Protein AF-A0A849DTX2-F1 (afdb_monomer)

Radius of gyration: 15.39 Å; Cα contacts (8 Å, |Δi|>4): 187; chains: 1; bounding box: 30×31×42 Å

Secondary structure (DSSP, 8-state):
----S-SSPP-SGGG--TT--HHHHHHHHHHHHHTT-HHHHHHHHHHHHHHHHHHHHHBS-TTTTHHHHHHHHHHHTT--HHHHHHHHHHHHHHTT-THHHHHHHHHH-S--S--HHHHTTSTHHHHS---SSSB-TT--HHHHHHHHHHTT-

Nearest PDB structures (foldseek):
  8dgc-assembly1_D  TM=2.885E-01  e=6.194E+00  Salmonella enterica
  4mt4-assembly1_C  TM=2.116E-01  e=4.539E+00  Campylobacter jejuni

Foldseek 3Di:
DFDWPDPDADAFLVPDALAGALLSLLVNLLNCLVVVVLLRNLLSLLVSLLQLQLLCQWFQQVQLSCLSVVSVVVSCPPDDPVSVVSNVVSNVVCLVPVPSNLVSCVVRDHHPYQVCSSNVSGCCVVVVPDDPRSTDPPDDRVVSSVVSSVVSD

Mean predicted aligned error: 4.82 Å

Structure (mmCIF, N/CA/C/O backbone):
data_AF-A0A849DTX2-F1
#
_entry.id   AF-A0A849DTX2-F1
#
loop_
_atom_site.group_PDB
_atom_site.id
_atom_site.type_symbol
_atom_site.label_atom_id
_atom_site.label_alt_id
_atom_site.label_comp_id
_atom_site.label_asym_id
_atom_site.label_entity_id
_atom_site.label_seq_id
_atom_site.pdbx_PDB_ins_code
_atom_site.Cartn_x
_atom_site.Cartn_y
_atom_site.Cartn_z
_atom_site.occupancy
_atom_site.B_iso_or_equiv
_atom_site.auth_seq_id
_atom_site.auth_comp_id
_atom_site.auth_asym_id
_atom_site.auth_atom_id
_atom_site.pdbx_PDB_model_num
ATOM 1 N N . ASN A 1 1 ? 0.476 14.968 -9.469 1.00 56.25 1 ASN A N 1
ATOM 2 C CA . ASN A 1 1 ? -0.686 14.315 -10.110 1.00 56.25 1 ASN A CA 1
ATOM 3 C C . ASN A 1 1 ? -0.497 12.806 -10.104 1.00 56.25 1 ASN A C 1
ATOM 5 O O . ASN A 1 1 ? 0.032 12.271 -11.063 1.00 56.25 1 ASN A O 1
ATOM 9 N N . LEU A 1 2 ? -0.860 12.140 -9.005 1.00 72.31 2 LEU A N 1
ATOM 10 C CA . LEU A 1 2 ? -0.871 10.674 -8.917 1.00 72.31 2 LEU A CA 1
ATOM 11 C C . LEU A 1 2 ? -2.244 10.182 -9.394 1.00 72.31 2 LEU A C 1
ATOM 13 O O . LEU A 1 2 ? -3.249 10.789 -9.023 1.00 72.31 2 LEU A O 1
ATOM 17 N N . LYS A 1 3 ? -2.294 9.146 -10.236 1.00 71.44 3 LYS A N 1
ATOM 18 C CA . LYS A 1 3 ? -3.536 8.676 -10.870 1.00 71.44 3 LYS A CA 1
ATOM 19 C C . LYS A 1 3 ? -3.860 7.232 -10.4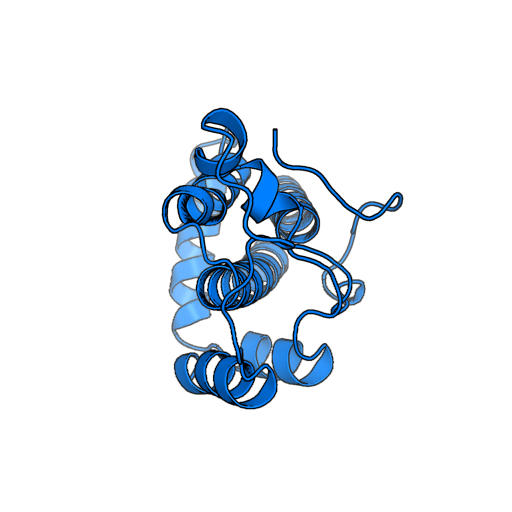89 1.00 71.44 3 LYS A C 1
ATOM 21 O O . LYS A 1 3 ? -2.965 6.400 -10.377 1.00 71.44 3 LYS A O 1
ATOM 26 N N . THR A 1 4 ? -5.152 6.972 -10.323 1.00 70.94 4 THR A N 1
ATOM 27 C CA . THR A 1 4 ? -5.729 5.623 -10.267 1.00 70.94 4 THR A CA 1
ATOM 28 C C . THR A 1 4 ? -5.805 5.029 -11.677 1.00 70.94 4 THR A C 1
ATOM 30 O O . THR A 1 4 ? -5.961 5.780 -12.643 1.00 70.94 4 THR A O 1
ATOM 33 N N . GLU A 1 5 ? -5.685 3.706 -11.793 1.00 67.06 5 GLU A N 1
ATOM 34 C CA . GLU A 1 5 ? -5.965 2.966 -13.037 1.00 67.06 5 GLU A CA 1
ATOM 35 C C . GLU A 1 5 ? -7.334 2.261 -13.003 1.00 67.06 5 GLU A C 1
ATOM 37 O O . GLU A 1 5 ? -7.747 1.667 -13.997 1.00 67.06 5 GLU A O 1
ATOM 42 N N . THR A 1 6 ? -8.060 2.342 -11.883 1.00 65.06 6 THR A N 1
ATOM 43 C CA . THR A 1 6 ? -9.348 1.669 -11.677 1.00 65.06 6 THR A CA 1
ATOM 44 C C . THR A 1 6 ? -10.489 2.674 -11.535 1.00 65.06 6 THR A C 1
ATOM 46 O O . THR A 1 6 ? -10.400 3.614 -10.751 1.00 65.06 6 THR A O 1
ATOM 49 N N . GLU A 1 7 ? -11.601 2.450 -12.240 1.00 64.88 7 GLU A N 1
ATOM 50 C CA . GLU A 1 7 ? -12.807 3.290 -12.113 1.00 64.88 7 GLU A CA 1
ATOM 51 C C . GLU A 1 7 ? -13.552 3.074 -10.785 1.00 64.88 7 GLU A C 1
ATOM 53 O O . GLU A 1 7 ? -14.246 3.971 -10.308 1.00 64.88 7 GLU A O 1
ATOM 58 N N . VAL A 1 8 ? -13.401 1.894 -10.172 1.00 70.38 8 VAL A N 1
ATOM 59 C CA . VAL A 1 8 ? -14.078 1.522 -8.923 1.00 70.38 8 VAL A CA 1
ATOM 60 C C . VAL A 1 8 ? -13.158 1.763 -7.731 1.00 70.38 8 VAL A C 1
ATOM 62 O O . VAL A 1 8 ? -12.050 1.233 -7.673 1.00 70.38 8 VAL A O 1
ATOM 65 N N . GLU A 1 9 ? -13.635 2.537 -6.757 1.00 85.50 9 GLU A N 1
ATOM 66 C CA . GLU A 1 9 ? -12.904 2.783 -5.514 1.00 85.50 9 GLU A CA 1
ATOM 67 C C . GLU A 1 9 ? -13.013 1.597 -4.548 1.00 85.50 9 GLU A C 1
ATOM 69 O O . GLU A 1 9 ? -14.110 1.110 -4.266 1.00 85.50 9 GLU A O 1
ATOM 74 N N . LEU A 1 10 ? -11.863 1.171 -4.015 1.00 94.12 10 LEU A N 1
ATOM 75 C CA . LEU A 1 10 ? -11.770 0.154 -2.970 1.00 94.12 10 LEU A CA 1
ATOM 76 C C . LEU A 1 10 ? -12.476 0.621 -1.694 1.00 94.12 10 LEU A C 1
ATOM 78 O O . LEU A 1 10 ? -12.213 1.716 -1.188 1.00 94.12 10 LEU A O 1
ATOM 82 N N . LYS A 1 11 ? -13.318 -0.247 -1.136 1.00 96.19 11 LYS A N 1
ATOM 83 C CA . LYS A 1 11 ? -14.040 -0.011 0.117 1.00 96.19 11 LYS A CA 1
ATOM 84 C C . LYS A 1 11 ? -13.568 -0.911 1.237 1.00 96.19 11 LYS A C 1
ATOM 86 O O . LYS A 1 11 ? -13.630 -0.483 2.384 1.00 96.19 11 LYS A O 1
ATOM 91 N N . GLU A 1 12 ? -13.097 -2.120 0.946 1.00 96.94 12 GLU A N 1
ATOM 92 C CA . GLU A 1 12 ? -12.661 -3.101 1.948 1.00 96.94 12 GLU A CA 1
ATOM 93 C C . GLU A 1 12 ? -11.309 -3.733 1.582 1.00 96.94 12 GLU A C 1
ATOM 95 O O . GLU A 1 12 ? -10.956 -3.858 0.412 1.00 96.94 12 GLU A O 1
ATOM 100 N N . VAL A 1 13 ? -10.538 -4.179 2.583 1.00 96.56 13 VAL A N 1
ATOM 101 C CA . VAL A 1 13 ? -9.213 -4.804 2.360 1.00 96.56 13 VAL A CA 1
ATOM 102 C C . VAL A 1 13 ? -9.323 -6.102 1.554 1.00 96.56 13 VAL A C 1
ATOM 104 O O . VAL A 1 13 ? -8.434 -6.431 0.774 1.00 96.56 13 VAL A O 1
ATOM 107 N N . SER A 1 14 ? -10.431 -6.832 1.697 1.00 96.06 14 SER A N 1
ATOM 108 C CA . SER A 1 14 ? -10.693 -8.061 0.942 1.00 96.06 14 SER A CA 1
ATOM 109 C C . SER A 1 14 ? -10.887 -7.840 -0.560 1.00 96.06 14 SER A C 1
ATOM 111 O O . SER A 1 14 ? -10.828 -8.810 -1.311 1.00 96.06 14 SER A O 1
ATOM 113 N N . GLU A 1 15 ? -11.128 -6.600 -0.992 1.00 96.12 15 GLU A N 1
ATOM 114 C CA . GLU A 1 15 ? -11.268 -6.229 -2.405 1.00 96.12 15 GLU A CA 1
ATOM 115 C C . GLU A 1 15 ? -9.915 -5.952 -3.072 1.00 96.12 15 GLU A C 1
ATOM 117 O O . GLU A 1 15 ? -9.857 -5.827 -4.294 1.00 96.12 15 GLU A O 1
ATOM 122 N N . ILE A 1 16 ? -8.824 -5.862 -2.299 1.00 96.81 16 ILE A N 1
ATOM 123 C CA . ILE A 1 16 ? -7.493 -5.623 -2.854 1.00 96.81 16 ILE A CA 1
ATOM 124 C C . ILE A 1 16 ? -7.082 -6.806 -3.732 1.00 96.81 16 ILE A C 1
ATOM 126 O O . ILE A 1 16 ? -7.060 -7.964 -3.309 1.00 96.81 16 ILE A O 1
ATOM 130 N N . THR A 1 17 ? -6.681 -6.483 -4.954 1.00 96.56 17 THR A N 1
ATOM 131 C CA . THR A 1 17 ? -6.098 -7.403 -5.926 1.00 96.56 17 THR A CA 1
ATOM 132 C C . THR A 1 17 ? -4.745 -6.880 -6.394 1.00 96.56 17 THR A C 1
ATOM 134 O O . THR A 1 17 ? -4.416 -5.707 -6.218 1.00 96.56 17 THR A O 1
ATOM 137 N N . ASN A 1 18 ? -3.984 -7.717 -7.096 1.00 96.81 18 ASN A N 1
ATOM 138 C CA . ASN A 1 18 ? -2.733 -7.291 -7.720 1.00 96.81 18 ASN A CA 1
ATOM 139 C C . ASN A 1 18 ? -2.875 -6.306 -8.888 1.00 96.81 18 ASN A C 1
ATOM 141 O O . ASN A 1 18 ? -1.867 -5.899 -9.463 1.00 96.81 18 ASN A O 1
ATOM 145 N N . ARG A 1 19 ? -4.098 -5.910 -9.248 1.00 95.69 19 ARG A N 1
ATOM 146 C CA . ARG A 1 19 ? -4.360 -4.864 -10.244 1.00 95.69 19 ARG A CA 1
ATOM 147 C C . ARG A 1 19 ? -4.563 -3.486 -9.622 1.00 95.69 19 ARG A C 1
ATOM 149 O O . ARG A 1 19 ? -4.520 -2.505 -10.351 1.00 95.69 19 ARG A O 1
ATOM 156 N N . ASN A 1 20 ? -4.763 -3.404 -8.308 1.00 95.62 20 ASN A N 1
ATOM 157 C CA . ASN A 1 20 ? -4.850 -2.128 -7.610 1.00 95.62 20 ASN A CA 1
ATOM 158 C C . ASN A 1 20 ? -3.445 -1.567 -7.408 1.00 95.62 20 ASN A C 1
ATOM 160 O O . ASN A 1 20 ? -2.575 -2.246 -6.857 1.00 95.62 20 ASN A O 1
ATOM 164 N N . ASN A 1 21 ? -3.226 -0.329 -7.841 1.00 95.50 21 ASN A N 1
ATOM 165 C CA . ASN A 1 21 ? -1.948 0.333 -7.638 1.00 95.50 21 ASN A CA 1
ATOM 166 C C . ASN A 1 21 ? -1.912 1.022 -6.254 1.00 95.50 21 ASN A C 1
ATOM 168 O O . ASN A 1 21 ? -2.945 1.176 -5.594 1.00 95.50 21 ASN A O 1
ATOM 172 N N . PRO A 1 22 ? -0.738 1.465 -5.777 1.00 96.69 22 PRO A N 1
ATOM 173 C CA . PRO A 1 22 ? -0.625 2.152 -4.498 1.00 96.69 22 PRO A CA 1
ATOM 174 C C . PRO A 1 22 ? -1.522 3.382 -4.345 1.00 96.69 22 PRO A C 1
ATOM 176 O O . PRO A 1 22 ? -1.982 3.637 -3.239 1.00 96.69 22 PRO A O 1
ATOM 179 N N . VAL A 1 23 ? -1.848 4.118 -5.413 1.00 95.12 23 VAL A N 1
ATOM 180 C CA . VAL A 1 23 ? -2.785 5.253 -5.320 1.00 95.12 23 VAL A CA 1
ATOM 181 C C . VAL A 1 23 ? -4.159 4.774 -4.851 1.00 95.12 23 VAL A C 1
ATOM 183 O O . VAL A 1 23 ? -4.740 5.383 -3.953 1.00 95.12 23 VAL A O 1
ATOM 186 N N . ASP A 1 24 ? -4.647 3.662 -5.403 1.00 95.62 24 ASP A N 1
ATOM 187 C CA . ASP A 1 24 ? -5.925 3.049 -5.020 1.00 95.62 24 ASP A CA 1
ATOM 188 C C . ASP A 1 24 ? -5.893 2.583 -3.564 1.00 95.62 24 ASP A C 1
ATOM 190 O O . ASP A 1 24 ? -6.803 2.850 -2.777 1.00 95.62 24 ASP A O 1
ATOM 194 N N . ILE A 1 25 ? -4.800 1.927 -3.181 1.00 97.50 25 ILE A N 1
ATOM 195 C CA . ILE A 1 25 ? -4.648 1.349 -1.847 1.00 97.50 25 ILE A CA 1
ATOM 196 C C . ILE A 1 25 ? -4.498 2.451 -0.786 1.00 97.50 25 ILE A C 1
ATOM 198 O O . ILE A 1 25 ? -5.100 2.359 0.279 1.00 97.50 25 ILE A O 1
ATOM 202 N N . PHE A 1 26 ? -3.772 3.541 -1.056 1.00 97.25 26 PHE A N 1
ATOM 203 C CA . PHE A 1 26 ? -3.641 4.658 -0.110 1.00 97.25 26 PHE A CA 1
ATOM 204 C C . PHE A 1 26 ? -4.928 5.489 0.029 1.00 97.25 26 PHE A C 1
ATOM 206 O O . PHE A 1 26 ? -5.158 6.067 1.095 1.00 97.25 26 PHE A O 1
ATOM 213 N N . LYS A 1 27 ? -5.812 5.505 -0.982 1.00 95.62 27 LYS A N 1
ATOM 214 C CA . LYS A 1 27 ? -7.190 5.996 -0.801 1.00 95.62 27 LYS A CA 1
ATOM 215 C C . LYS A 1 27 ? -7.958 5.124 0.195 1.00 95.62 27 LYS A C 1
ATOM 217 O O . LYS A 1 27 ? -8.600 5.666 1.093 1.00 95.62 27 LYS A O 1
ATOM 222 N N . LEU A 1 28 ? -7.841 3.796 0.086 1.00 97.38 28 LEU A N 1
ATOM 223 C CA . LEU A 1 28 ? -8.438 2.864 1.047 1.00 97.38 28 LEU A CA 1
ATOM 224 C C . LEU A 1 28 ? -7.868 3.069 2.460 1.00 97.38 28 LEU A C 1
ATOM 226 O O . LEU A 1 28 ? -8.639 3.105 3.413 1.00 97.38 28 LEU A O 1
ATOM 230 N N . VAL A 1 29 ? -6.554 3.274 2.609 1.00 98.12 29 VAL A N 1
ATOM 231 C CA . VAL A 1 29 ? -5.936 3.608 3.910 1.00 98.12 29 VAL A CA 1
ATOM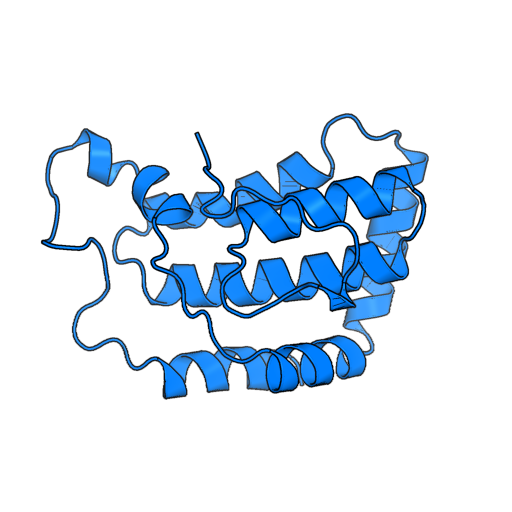 232 C C . VAL A 1 29 ? -6.633 4.810 4.536 1.00 98.12 29 VAL A C 1
ATOM 234 O O . VAL A 1 29 ? -7.110 4.726 5.666 1.00 98.12 29 VAL A O 1
ATOM 237 N N . ARG A 1 30 ? -6.739 5.917 3.791 1.00 97.00 30 ARG A N 1
ATOM 238 C CA . ARG A 1 30 ? -7.403 7.131 4.272 1.00 97.00 30 ARG A CA 1
ATOM 239 C C . ARG A 1 30 ? -8.851 6.855 4.676 1.00 97.00 30 ARG A C 1
ATOM 241 O O . ARG A 1 30 ? -9.241 7.222 5.781 1.00 97.00 30 ARG A O 1
ATOM 248 N N . LEU A 1 31 ? -9.614 6.176 3.818 1.00 96.94 31 LEU A N 1
ATOM 249 C CA . LEU A 1 31 ? -11.004 5.804 4.090 1.00 96.94 31 LEU A CA 1
ATOM 250 C C . LEU A 1 31 ? -11.131 5.027 5.409 1.00 96.94 31 LEU A C 1
ATOM 252 O O . LEU A 1 31 ? -12.016 5.307 6.216 1.00 96.94 31 LEU A O 1
ATOM 256 N N . LYS A 1 32 ? -10.234 4.068 5.655 1.00 98.38 32 LYS A N 1
ATOM 257 C CA . LYS A 1 32 ? -10.249 3.254 6.876 1.00 98.38 32 LYS A CA 1
ATOM 258 C C . LYS A 1 32 ? -9.858 4.041 8.119 1.00 98.38 32 LYS A C 1
ATOM 260 O O . LYS A 1 32 ? -10.481 3.836 9.158 1.00 98.38 32 LYS A O 1
ATOM 265 N N . ILE A 1 33 ? -8.922 4.986 8.020 1.00 98.12 33 ILE A N 1
ATOM 266 C CA . ILE A 1 33 ? -8.615 5.892 9.136 1.00 98.12 33 ILE A CA 1
ATOM 267 C C . ILE A 1 33 ? -9.806 6.814 9.432 1.00 98.12 33 ILE A C 1
ATOM 269 O O . ILE A 1 33 ? -10.159 7.020 10.592 1.00 98.12 33 ILE A O 1
ATOM 273 N N . GLU A 1 34 ? -10.465 7.353 8.403 1.00 97.44 34 GLU A N 1
ATOM 274 C CA . GLU A 1 34 ? -11.645 8.207 8.574 1.00 97.44 34 GLU A CA 1
ATOM 275 C C . GLU A 1 34 ? -12.789 7.463 9.284 1.00 97.44 34 GLU A C 1
ATOM 277 O O . GLU A 1 34 ? -13.437 8.060 10.146 1.00 97.44 34 GLU A O 1
ATOM 282 N N . GLN A 1 35 ? -12.954 6.168 8.991 1.00 97.75 35 GLN A N 1
ATOM 283 C CA . GLN A 1 35 ? -13.896 5.240 9.632 1.00 97.75 35 GLN A CA 1
ATOM 284 C C . GLN A 1 35 ? -13.417 4.669 10.980 1.00 97.75 35 GLN A C 1
ATOM 286 O O . GLN A 1 35 ? -14.118 3.842 11.558 1.00 97.75 35 GLN A O 1
ATOM 291 N N . GLU A 1 36 ? -12.230 5.053 11.459 1.00 98.06 36 GLU A N 1
ATOM 292 C CA . GLU A 1 36 ? -11.611 4.531 12.690 1.00 98.06 36 GLU A CA 1
ATOM 293 C C . GLU A 1 36 ? -11.383 3.004 12.682 1.00 98.06 36 GLU A C 1
ATOM 295 O O . GLU A 1 36 ? -11.198 2.370 13.721 1.00 98.06 36 GLU A O 1
ATOM 300 N N . LYS A 1 37 ? -11.329 2.401 11.488 1.00 98.44 37 LYS A N 1
ATOM 301 C CA . LYS A 1 37 ? -10.975 0.995 11.255 1.00 98.44 37 LYS A CA 1
ATOM 302 C C . LYS A 1 37 ? -9.455 0.854 11.115 1.00 98.44 37 LYS A C 1
ATOM 304 O O . LYS A 1 37 ? -8.940 0.566 10.034 1.00 98.44 37 LYS A O 1
ATOM 309 N N . TYR A 1 38 ? -8.719 1.103 12.197 1.00 97.94 38 TYR A N 1
ATOM 310 C CA . TYR A 1 38 ? -7.254 1.212 12.150 1.00 97.94 38 TYR A CA 1
ATOM 311 C C . TYR A 1 38 ? -6.545 -0.081 11.724 1.00 97.94 38 TYR A C 1
ATOM 313 O O . TYR A 1 38 ? -5.582 -0.001 10.967 1.00 97.94 38 TYR A O 1
ATOM 321 N N . ASP A 1 39 ? -7.043 -1.256 12.114 1.00 96.75 39 ASP A N 1
ATOM 322 C CA . ASP A 1 39 ? -6.465 -2.548 11.704 1.00 96.75 39 ASP A CA 1
ATOM 323 C C . ASP A 1 39 ? -6.520 -2.764 10.184 1.00 96.75 39 ASP A C 1
ATOM 325 O O . ASP A 1 39 ? -5.560 -3.235 9.571 1.00 96.75 39 ASP A O 1
ATOM 329 N N . ASP A 1 40 ? -7.633 -2.381 9.557 1.00 97.81 40 ASP A N 1
ATOM 330 C CA . ASP A 1 40 ? -7.779 -2.431 8.102 1.00 97.81 40 ASP A CA 1
ATOM 331 C C . ASP A 1 40 ? -6.890 -1.382 7.430 1.00 97.81 40 ASP A C 1
ATOM 333 O O . ASP A 1 40 ? -6.291 -1.648 6.386 1.00 97.81 40 ASP A O 1
ATOM 337 N N . ALA A 1 41 ? -6.770 -0.197 8.039 1.00 98.06 41 ALA A N 1
ATOM 338 C CA . ALA A 1 41 ? -5.914 0.869 7.537 1.00 98.06 41 ALA A CA 1
ATOM 339 C C . ALA A 1 41 ? -4.4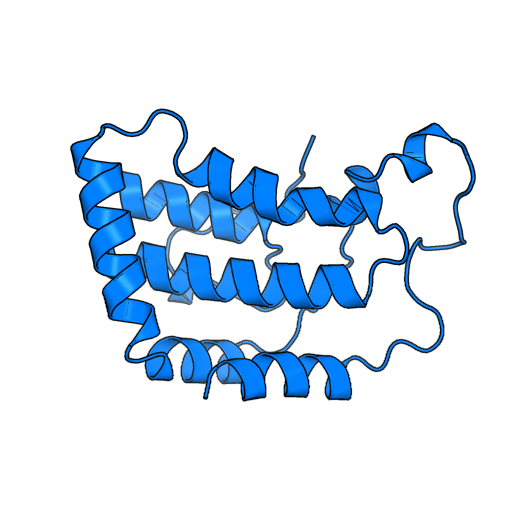39 0.452 7.509 1.00 98.06 41 ALA A C 1
ATOM 341 O O . ALA A 1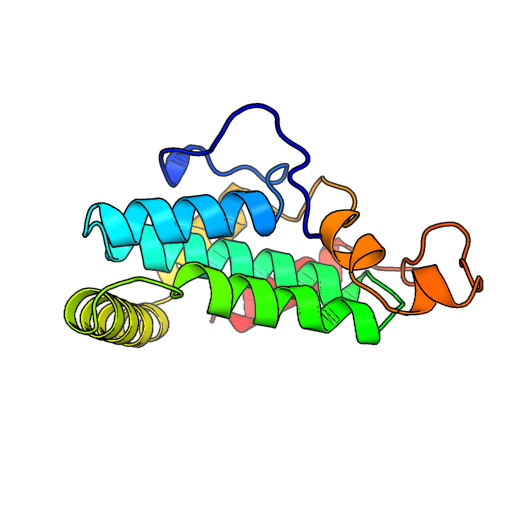 41 ? -3.772 0.676 6.501 1.00 98.06 41 ALA A O 1
ATOM 342 N N . VAL A 1 42 ? -3.921 -0.162 8.578 1.00 97.56 42 VAL A N 1
ATOM 343 C CA . VAL A 1 42 ? -2.512 -0.592 8.640 1.00 97.56 42 VAL A CA 1
ATOM 344 C C . VAL A 1 42 ? -2.240 -1.778 7.721 1.00 97.56 42 VAL A C 1
ATOM 346 O O . VAL A 1 42 ? -1.190 -1.822 7.080 1.00 97.56 42 VAL A O 1
ATOM 349 N N . LEU A 1 43 ? -3.206 -2.690 7.563 1.00 97.25 43 LEU A N 1
ATOM 350 C CA . LEU A 1 43 ? -3.084 -3.799 6.622 1.00 97.25 43 LEU A CA 1
ATOM 351 C C . LEU A 1 43 ? -3.050 -3.292 5.173 1.00 97.25 43 LEU A C 1
ATOM 353 O O . LEU A 1 43 ? -2.152 -3.665 4.419 1.00 97.25 43 LEU A O 1
ATOM 357 N N . ALA A 1 44 ? -3.955 -2.380 4.799 1.00 98.06 44 ALA A N 1
ATOM 358 C CA . ALA A 1 44 ? -3.918 -1.712 3.497 1.00 98.06 44 ALA A CA 1
ATOM 359 C C . ALA A 1 44 ? -2.622 -0.902 3.307 1.00 98.06 44 ALA A C 1
ATOM 361 O O . ALA A 1 44 ? -2.010 -0.963 2.242 1.00 98.06 44 ALA A O 1
ATOM 362 N N . PHE A 1 45 ? -2.157 -0.195 4.341 1.00 97.69 45 PHE A N 1
ATOM 363 C CA . PHE A 1 45 ? -0.915 0.581 4.303 1.00 97.69 45 PHE A CA 1
ATOM 364 C C . PHE A 1 45 ? 0.297 -0.313 4.027 1.00 97.69 45 PHE A C 1
ATOM 366 O O . PHE A 1 45 ? 1.153 0.044 3.214 1.00 97.69 45 PHE A O 1
ATOM 373 N N . GLY A 1 46 ? 0.353 -1.488 4.659 1.00 96.62 46 GLY A N 1
ATOM 374 C CA . GLY A 1 46 ? 1.376 -2.496 4.408 1.00 96.62 46 GLY A CA 1
ATOM 375 C C . GLY A 1 46 ? 1.370 -2.976 2.958 1.00 96.62 46 GLY A C 1
ATOM 376 O O . GLY A 1 46 ? 2.420 -2.984 2.317 1.00 96.62 46 GLY A O 1
ATOM 377 N N . VAL A 1 47 ? 0.194 -3.300 2.402 1.00 97.69 47 VAL A N 1
ATOM 378 C CA . VAL A 1 47 ? 0.080 -3.734 0.996 1.00 97.69 47 VAL A CA 1
ATOM 379 C C . VAL A 1 47 ? 0.513 -2.626 0.036 1.00 97.69 47 VAL A C 1
ATOM 381 O O . VAL A 1 47 ? 1.343 -2.861 -0.842 1.00 97.69 47 VAL A O 1
ATOM 384 N N . GLY A 1 48 ? 0.014 -1.402 0.233 1.00 97.75 48 GLY A N 1
ATOM 385 C CA . GLY A 1 48 ? 0.377 -0.246 -0.589 1.00 97.75 48 GLY A CA 1
ATOM 386 C C . GLY A 1 48 ? 1.870 0.083 -0.518 1.00 97.75 48 GLY A C 1
ATOM 387 O O . GLY A 1 48 ? 2.469 0.445 -1.530 1.00 97.75 48 GLY A O 1
ATOM 388 N N . THR A 1 49 ? 2.492 -0.100 0.650 1.00 97.06 49 THR A N 1
ATOM 389 C CA . THR A 1 49 ? 3.938 0.079 0.833 1.00 97.06 49 THR A CA 1
ATOM 390 C C . THR A 1 49 ? 4.735 -1.013 0.124 1.00 97.06 49 THR A C 1
ATOM 392 O O . THR A 1 49 ? 5.656 -0.683 -0.616 1.00 97.06 49 THR A O 1
ATOM 395 N N . GLY A 1 50 ? 4.358 -2.289 0.260 1.00 97.19 50 GLY A N 1
ATOM 396 C CA . GLY A 1 50 ? 5.021 -3.391 -0.445 1.00 97.19 50 GLY A CA 1
ATOM 397 C C . GLY A 1 50 ? 4.948 -3.247 -1.969 1.00 97.19 50 GLY A C 1
ATOM 398 O O . GLY A 1 50 ? 5.951 -3.416 -2.660 1.00 97.19 50 GLY A O 1
ATOM 399 N N . TYR A 1 51 ? 3.787 -2.853 -2.499 1.00 98.19 51 TYR A N 1
ATOM 400 C CA . TYR A 1 51 ? 3.613 -2.574 -3.929 1.00 98.19 51 TYR A CA 1
ATOM 401 C C . TYR A 1 51 ? 4.412 -1.347 -4.380 1.00 98.19 51 TYR A C 1
ATOM 403 O O . TYR A 1 51 ? 5.064 -1.391 -5.420 1.00 98.19 51 TYR A O 1
ATOM 411 N N . GLY A 1 52 ? 4.444 -0.281 -3.577 1.00 97.44 52 GLY A N 1
ATOM 412 C CA . GLY A 1 52 ? 5.277 0.888 -3.852 1.00 97.44 52 GLY A CA 1
ATOM 413 C C . GLY A 1 52 ? 6.774 0.567 -3.876 1.00 97.44 52 GLY A C 1
ATOM 414 O O . GLY A 1 52 ? 7.479 1.032 -4.766 1.00 97.44 52 GLY A O 1
ATOM 415 N N . MET A 1 53 ? 7.261 -0.258 -2.947 1.00 97.31 53 MET A N 1
ATOM 416 C CA . MET A 1 53 ? 8.661 -0.700 -2.917 1.00 97.31 53 MET A CA 1
ATOM 417 C C . MET A 1 53 ? 9.006 -1.587 -4.117 1.00 97.31 53 MET A C 1
ATOM 419 O O . MET A 1 53 ? 10.047 -1.392 -4.739 1.00 97.31 53 MET A O 1
ATOM 423 N N . TYR A 1 54 ? 8.114 -2.508 -4.493 1.00 98.00 54 TYR A N 1
ATOM 424 C CA . TYR A 1 54 ? 8.254 -3.288 -5.724 1.00 98.00 54 TYR A CA 1
ATOM 425 C C . TYR A 1 54 ? 8.345 -2.380 -6.959 1.00 98.00 54 TYR A C 1
ATOM 427 O O . TYR A 1 54 ? 9.188 -2.584 -7.833 1.00 98.00 54 TYR A O 1
ATOM 435 N N . ASP A 1 55 ? 7.504 -1.345 -7.016 1.00 96.81 55 ASP A N 1
ATOM 436 C CA . ASP A 1 55 ? 7.489 -0.382 -8.113 1.00 96.81 55 ASP A CA 1
ATOM 437 C C . ASP A 1 55 ? 8.774 0.444 -8.195 1.00 96.81 55 ASP A C 1
ATOM 439 O O . ASP A 1 55 ? 9.313 0.613 -9.287 1.00 96.81 55 ASP A O 1
ATOM 443 N N . MET A 1 56 ? 9.317 0.881 -7.056 1.00 95.50 56 MET A N 1
ATOM 444 C CA . MET A 1 56 ? 10.609 1.575 -6.998 1.00 95.50 56 MET A CA 1
ATOM 445 C C . MET A 1 56 ? 11.749 0.733 -7.588 1.00 95.50 56 MET A C 1
ATOM 447 O O . MET A 1 56 ? 12.660 1.277 -8.200 1.00 95.50 56 MET A O 1
ATOM 451 N N . LEU A 1 57 ? 11.694 -0.594 -7.450 1.00 94.94 57 LEU A N 1
ATOM 452 C CA . LEU A 1 57 ? 12.724 -1.491 -7.984 1.00 94.94 57 LEU A CA 1
ATOM 453 C C . LEU A 1 57 ? 12.568 -1.779 -9.485 1.00 94.94 57 LEU A C 1
ATOM 455 O O . LEU A 1 57 ? 13.537 -2.193 -10.121 1.00 94.94 57 LEU A O 1
ATOM 459 N N . ARG A 1 58 ? 11.379 -1.559 -10.068 1.00 94.12 58 ARG A N 1
ATOM 460 C CA . ARG A 1 58 ? 11.141 -1.746 -11.513 1.00 94.12 58 ARG A CA 1
ATOM 461 C C . ARG A 1 58 ? 11.105 -0.457 -12.321 1.00 94.12 58 ARG A C 1
ATOM 463 O O . ARG A 1 58 ? 11.238 -0.541 -13.537 1.00 94.12 58 ARG A O 1
ATOM 470 N N . VAL A 1 59 ? 10.935 0.705 -11.690 1.00 92.88 59 VAL A N 1
ATOM 471 C CA . VAL A 1 59 ? 10.960 2.026 -12.342 1.00 92.88 59 VAL A CA 1
ATOM 472 C C . VAL A 1 59 ? 12.385 2.577 -12.358 1.00 92.88 59 VAL A C 1
ATOM 474 O O . VAL A 1 59 ? 13.005 2.733 -11.308 1.00 92.88 59 VAL A O 1
ATOM 477 N N . ALA A 1 60 ? 12.888 2.904 -13.550 1.00 90.19 60 ALA A N 1
AT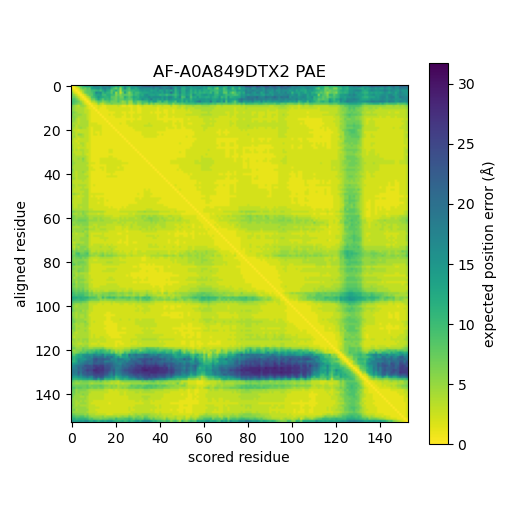OM 478 C CA . ALA A 1 60 ? 14.271 3.341 -13.760 1.00 90.19 60 ALA A CA 1
ATOM 479 C C . ALA A 1 60 ? 14.545 4.780 -13.283 1.00 90.19 60 ALA A C 1
ATOM 481 O O . ALA A 1 60 ? 15.674 5.110 -12.920 1.00 90.19 60 ALA A O 1
ATOM 482 N N . ASP A 1 61 ? 13.529 5.649 -13.284 1.00 87.19 61 ASP A N 1
ATOM 483 C CA . ASP A 1 61 ? 13.656 7.023 -12.796 1.00 87.19 61 ASP A CA 1
ATOM 484 C C . ASP A 1 61 ? 13.603 7.066 -11.259 1.00 87.19 61 ASP A C 1
ATOM 486 O O . ASP A 1 61 ? 12.534 7.063 -10.652 1.00 87.19 61 ASP A O 1
ATOM 490 N N . ASN A 1 62 ? 14.764 7.184 -10.615 1.00 86.81 62 ASN A N 1
ATOM 491 C CA . ASN A 1 62 ? 14.859 7.289 -9.154 1.00 86.81 62 ASN A CA 1
ATOM 492 C C . ASN A 1 62 ? 14.151 8.526 -8.572 1.00 86.81 62 ASN A C 1
ATOM 494 O O . ASN A 1 62 ? 13.796 8.544 -7.392 1.00 86.81 62 ASN A O 1
ATOM 498 N N . THR A 1 63 ? 13.923 9.580 -9.364 1.00 85.88 63 THR A N 1
ATOM 499 C CA . THR A 1 63 ? 13.178 10.758 -8.887 1.00 85.88 63 THR A CA 1
ATOM 500 C C . THR A 1 63 ? 11.693 10.443 -8.705 1.00 85.88 63 THR A C 1
ATOM 502 O O . THR A 1 63 ? 11.048 10.991 -7.806 1.00 85.88 63 THR A O 1
ATOM 505 N N . ALA A 1 64 ? 11.166 9.494 -9.485 1.00 87.00 64 ALA A N 1
ATOM 506 C CA . ALA A 1 64 ? 9.792 9.015 -9.401 1.00 87.00 64 ALA A CA 1
ATOM 507 C C . ALA A 1 64 ? 9.494 8.301 -8.075 1.00 87.00 64 ALA A C 1
ATOM 509 O O . ALA A 1 64 ? 8.352 8.298 -7.610 1.00 87.00 64 ALA A O 1
ATOM 510 N N . HIS A 1 65 ? 10.516 7.745 -7.417 1.00 91.12 65 HIS A N 1
ATOM 511 C CA . HIS A 1 65 ? 10.374 6.973 -6.179 1.00 91.12 65 HIS A CA 1
ATOM 512 C C . HIS A 1 65 ? 9.796 7.796 -5.016 1.00 91.12 65 HIS A C 1
ATOM 514 O O . HIS A 1 65 ? 9.172 7.245 -4.108 1.00 91.12 65 HIS A O 1
ATOM 520 N N . GLN A 1 66 ? 9.907 9.131 -5.066 1.00 89.44 66 GLN A N 1
ATOM 521 C CA . GLN A 1 66 ? 9.265 10.030 -4.096 1.00 89.44 66 GLN A CA 1
ATOM 522 C C . GLN A 1 66 ? 7.732 9.908 -4.078 1.00 89.44 66 GLN A C 1
ATOM 524 O O . GLN A 1 66 ? 7.109 10.287 -3.079 1.00 89.44 66 GLN A O 1
ATOM 529 N N . ALA A 1 67 ? 7.123 9.338 -5.126 1.00 91.50 67 ALA A N 1
ATOM 530 C CA . ALA A 1 67 ? 5.689 9.078 -5.199 1.00 91.50 67 ALA A CA 1
ATOM 531 C C . ALA A 1 67 ? 5.182 8.304 -3.975 1.00 91.50 67 ALA A C 1
ATOM 533 O O . ALA A 1 67 ? 4.147 8.669 -3.412 1.00 91.50 67 ALA A O 1
ATOM 534 N N . LEU A 1 68 ? 5.928 7.291 -3.512 1.00 94.81 68 LEU A N 1
ATOM 535 C CA . LEU A 1 68 ? 5.543 6.491 -2.347 1.00 94.81 68 LEU A CA 1
ATOM 536 C C . LEU A 1 68 ? 5.442 7.350 -1.083 1.00 94.81 68 LEU A C 1
ATOM 538 O O . LEU A 1 68 ? 4.406 7.365 -0.416 1.00 94.81 68 LEU A O 1
ATOM 542 N N . ARG A 1 69 ? 6.478 8.145 -0.800 1.00 92.94 69 ARG A N 1
ATOM 543 C CA . ARG A 1 69 ? 6.502 9.049 0.359 1.00 92.94 69 ARG A CA 1
ATOM 544 C C . ARG A 1 69 ? 5.390 10.097 0.291 1.00 92.94 69 ARG A C 1
ATOM 546 O O . ARG A 1 69 ? 4.833 10.485 1.318 1.00 92.94 69 ARG A O 1
ATOM 553 N N . VAL A 1 70 ? 5.068 10.588 -0.906 1.00 92.50 70 VAL A N 1
ATOM 554 C CA . VAL A 1 70 ? 3.948 11.516 -1.110 1.00 92.50 70 VAL A CA 1
ATOM 555 C C . VAL A 1 70 ? 2.615 10.842 -0.777 1.00 92.50 70 VAL A C 1
ATOM 557 O O . VAL A 1 70 ? 1.839 11.426 -0.026 1.00 92.50 70 VAL A O 1
ATOM 560 N N . MET A 1 71 ? 2.362 9.619 -1.252 1.00 94.19 71 MET A N 1
ATOM 561 C CA . MET A 1 71 ? 1.127 8.884 -0.933 1.00 94.19 71 MET A CA 1
ATOM 562 C C . MET A 1 71 ? 0.980 8.614 0.566 1.00 94.19 71 MET A C 1
ATOM 564 O O . MET A 1 71 ? -0.073 8.902 1.133 1.00 94.19 71 MET A O 1
ATOM 568 N N . GLN A 1 72 ? 2.050 8.153 1.221 1.00 94.19 72 GLN A N 1
ATOM 569 C CA . GLN A 1 72 ? 2.061 7.903 2.665 1.00 94.19 72 GLN A CA 1
ATOM 570 C C . GLN A 1 72 ? 1.715 9.165 3.469 1.00 94.19 72 GLN A C 1
ATOM 572 O O . GLN A 1 72 ? 0.891 9.111 4.379 1.00 94.19 72 GLN A O 1
ATOM 577 N N . ARG A 1 73 ? 2.284 10.326 3.109 1.00 92.12 73 ARG A N 1
ATOM 578 C CA . ARG A 1 73 ? 1.942 11.607 3.756 1.00 92.12 73 ARG A CA 1
ATOM 579 C C . ARG A 1 73 ? 0.513 12.059 3.460 1.00 92.12 73 ARG A C 1
ATOM 581 O O . ARG A 1 73 ? -0.182 12.532 4.359 1.00 92.12 73 ARG A O 1
ATOM 588 N N . ASN A 1 74 ? 0.061 11.920 2.216 1.00 91.19 74 ASN A N 1
ATOM 589 C CA . ASN A 1 74 ? -1.271 12.363 1.803 1.00 91.19 74 ASN A CA 1
ATOM 590 C C . ASN A 1 74 ? -2.388 11.563 2.487 1.00 91.19 74 ASN A C 1
ATOM 592 O O . ASN A 1 74 ? -3.443 12.129 2.770 1.00 91.19 74 ASN A O 1
ATOM 596 N N . ALA A 1 75 ? -2.145 10.288 2.806 1.00 91.62 75 ALA A N 1
ATOM 597 C CA . ALA A 1 75 ? -3.086 9.466 3.565 1.00 91.62 75 ALA A CA 1
ATOM 598 C C . ALA A 1 75 ? -3.382 10.042 4.964 1.00 91.62 75 ALA A C 1
ATOM 600 O O . ALA A 1 75 ? -4.506 9.918 5.443 1.00 91.62 75 ALA A O 1
ATOM 601 N N . GLY A 1 76 ? -2.406 10.717 5.587 1.00 88.50 76 GLY A N 1
ATOM 602 C CA . GLY A 1 76 ? -2.560 11.366 6.895 1.00 88.50 76 GLY A CA 1
ATOM 603 C C . GLY A 1 76 ? -3.024 12.828 6.852 1.00 88.50 76 GLY A C 1
ATOM 604 O O . GLY A 1 76 ? -3.417 13.392 7.872 1.00 88.50 76 GLY A O 1
ATOM 605 N N . THR A 1 77 ? -2.971 13.475 5.686 1.00 91.75 77 THR A N 1
ATOM 606 C CA . THR A 1 77 ? -3.188 14.924 5.568 1.00 91.75 77 THR A CA 1
ATOM 607 C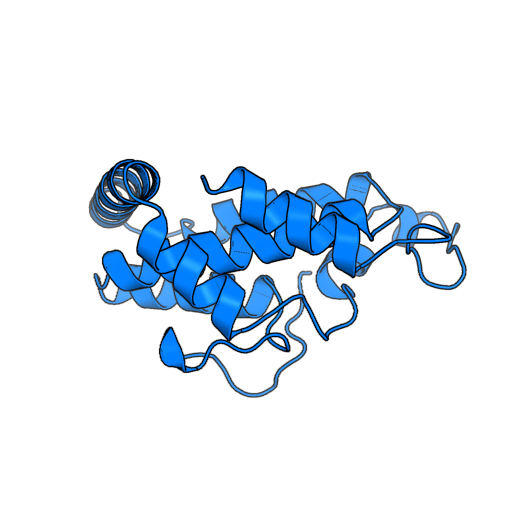 C . THR A 1 77 ? -4.649 15.303 5.823 1.00 91.75 77 THR A C 1
ATOM 609 O O . THR A 1 77 ? -5.565 14.782 5.182 1.00 91.75 77 THR A O 1
ATOM 612 N N . GLY A 1 78 ? -4.863 16.263 6.727 1.00 92.31 78 GLY A N 1
ATOM 613 C CA . GLY A 1 78 ? -6.192 16.774 7.086 1.00 92.31 78 GLY A CA 1
ATOM 614 C C . GLY A 1 78 ? -6.954 15.922 8.107 1.00 92.31 78 GLY A C 1
ATOM 615 O O . GLY A 1 78 ? -8.081 16.267 8.448 1.00 92.31 78 GLY A O 1
ATOM 616 N N . LEU A 1 79 ? -6.362 14.834 8.609 1.00 94.69 79 LEU A N 1
ATOM 617 C CA . LEU A 1 79 ? -6.910 14.074 9.733 1.00 94.69 79 LEU A CA 1
ATOM 618 C C . LEU A 1 79 ? -6.658 14.803 11.059 1.00 94.69 79 LEU A C 1
ATOM 620 O O . LEU A 1 79 ? -5.648 15.496 11.204 1.00 94.69 79 LEU A O 1
ATOM 624 N N . SER A 1 80 ? -7.537 14.605 12.045 1.00 97.56 80 SER A N 1
ATOM 625 C CA . SER A 1 80 ? -7.304 15.094 13.409 1.00 97.56 80 SER A CA 1
ATOM 626 C C . SER A 1 80 ? -6.071 14.436 14.034 1.00 97.56 80 SER A C 1
ATOM 628 O O . SER A 1 80 ? -5.711 13.314 13.672 1.00 97.56 80 SER A O 1
ATOM 630 N N . GLN A 1 81 ? -5.454 15.113 15.007 1.00 96.69 81 GLN A N 1
ATOM 631 C CA . GLN A 1 81 ? -4.295 14.575 15.726 1.00 96.69 81 GLN A CA 1
ATOM 632 C C . GLN A 1 81 ? -4.603 13.211 16.365 1.00 96.69 81 GLN A C 1
ATOM 634 O O . GLN A 1 81 ? -3.835 12.278 16.188 1.00 96.69 81 GLN A O 1
ATOM 639 N N . ASP A 1 82 ? -5.778 13.054 16.987 1.00 97.94 82 ASP A N 1
ATOM 640 C CA . ASP A 1 82 ? -6.219 11.782 17.585 1.00 97.94 82 ASP A CA 1
ATOM 641 C C . ASP A 1 82 ? -6.248 10.621 16.572 1.00 97.94 82 ASP A C 1
ATOM 643 O O . ASP A 1 82 ? -5.746 9.533 16.855 1.00 97.94 82 ASP A O 1
ATOM 647 N N . LYS A 1 83 ? -6.766 10.851 15.356 1.00 98.25 83 LYS A N 1
ATOM 648 C CA . LYS A 1 83 ? -6.782 9.822 14.302 1.00 98.25 83 LYS A CA 1
ATOM 649 C C . LYS A 1 83 ? -5.375 9.487 13.815 1.00 98.25 83 LYS A C 1
ATOM 651 O O . LYS A 1 83 ? -5.089 8.322 13.542 1.00 98.25 83 LYS A O 1
ATOM 656 N N . GLN A 1 84 ? -4.501 10.490 13.710 1.00 96.38 84 GLN A N 1
ATOM 657 C CA . GLN A 1 84 ? -3.098 10.274 13.353 1.00 96.38 84 GLN A CA 1
ATOM 658 C C . GLN A 1 84 ? -2.382 9.450 14.430 1.00 96.38 84 GLN A C 1
ATOM 660 O O . GLN A 1 84 ? -1.752 8.451 14.093 1.00 96.38 84 GLN A O 1
ATOM 665 N N . ASP A 1 85 ? -2.534 9.801 15.706 1.00 97.56 85 ASP A N 1
ATOM 666 C CA . ASP A 1 85 ? -1.876 9.124 16.829 1.00 97.56 85 ASP A CA 1
ATOM 667 C C . ASP A 1 85 ? -2.339 7.669 16.967 1.00 97.56 85 ASP A C 1
ATOM 669 O O . ASP A 1 85 ? -1.512 6.764 17.124 1.00 97.56 85 ASP A O 1
ATOM 673 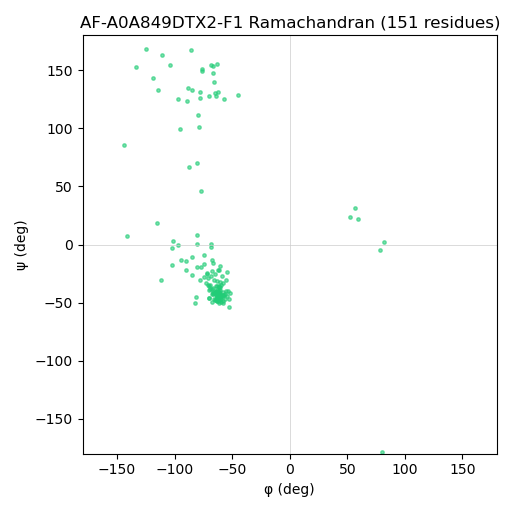N N . LYS A 1 86 ? -3.649 7.418 16.839 1.00 98.19 86 LYS A N 1
ATOM 674 C CA . LYS A 1 86 ? -4.211 6.059 16.833 1.00 98.19 86 LYS A CA 1
ATOM 675 C C . LYS A 1 86 ? -3.672 5.242 15.667 1.00 98.19 86 LYS A C 1
ATOM 677 O O . LYS A 1 86 ? -3.169 4.146 15.888 1.00 98.19 86 LYS A O 1
ATOM 682 N N . PHE A 1 87 ? -3.691 5.790 14.451 1.00 97.69 87 PHE A N 1
ATOM 683 C CA . PHE A 1 87 ? -3.140 5.101 13.286 1.00 97.69 87 PHE A CA 1
ATOM 684 C C . PHE A 1 87 ? -1.648 4.785 13.452 1.00 97.69 87 PHE A C 1
ATOM 686 O O . PHE A 1 87 ? -1.248 3.654 13.198 1.00 97.69 87 PHE A O 1
ATOM 693 N N . GLN A 1 88 ? -0.830 5.734 13.920 1.00 95.81 88 GLN A N 1
ATOM 694 C CA . GLN A 1 88 ? 0.604 5.508 14.147 1.00 95.81 88 GLN A CA 1
ATOM 695 C C . GLN A 1 88 ? 0.861 4.454 15.230 1.00 95.81 88 GLN A C 1
ATOM 697 O O . GLN A 1 88 ? 1.743 3.610 15.074 1.00 95.81 88 GLN A O 1
ATOM 702 N N . THR A 1 89 ? 0.071 4.466 16.305 1.00 97.12 89 THR A N 1
ATOM 703 C CA . THR A 1 89 ? 0.159 3.464 17.375 1.00 97.12 89 THR A CA 1
ATOM 704 C C . THR A 1 89 ? -0.174 2.070 16.848 1.00 97.12 89 THR A C 1
ATOM 706 O O . THR A 1 89 ? 0.602 1.136 17.053 1.00 97.12 89 THR A O 1
ATOM 709 N N . THR A 1 90 ? -1.282 1.929 16.113 1.00 96.69 90 THR A N 1
ATOM 710 C CA . THR A 1 90 ? -1.668 0.657 15.489 1.00 96.69 90 THR A CA 1
ATOM 711 C C . THR A 1 90 ? -0.636 0.210 14.457 1.00 96.69 90 THR A C 1
ATOM 713 O O . THR A 1 90 ? -0.305 -0.970 14.401 1.00 96.69 90 THR A O 1
ATOM 716 N N . LEU A 1 91 ? -0.081 1.135 13.669 1.00 94.69 91 LEU A N 1
ATOM 717 C CA . LEU A 1 91 ? 0.925 0.827 12.653 1.00 94.69 91 LEU A CA 1
ATOM 718 C C . LEU A 1 91 ? 2.205 0.280 13.285 1.00 94.69 91 LEU A C 1
ATOM 720 O O . LEU A 1 91 ? 2.758 -0.700 12.792 1.00 94.69 91 LEU A O 1
ATOM 724 N N . LYS A 1 92 ? 2.652 0.875 14.395 1.00 93.50 92 LYS A N 1
ATOM 725 C CA . LYS A 1 92 ? 3.808 0.382 15.148 1.00 93.50 92 LYS A CA 1
ATOM 726 C C . LYS A 1 92 ? 3.581 -1.050 15.637 1.00 93.50 92 LYS A C 1
ATOM 728 O O . LYS A 1 92 ? 4.427 -1.899 15.387 1.00 93.50 92 LYS A O 1
ATOM 733 N N . ALA A 1 93 ? 2.437 -1.316 16.269 1.00 93.31 93 ALA A N 1
ATOM 734 C CA . ALA A 1 93 ? 2.094 -2.652 16.762 1.00 93.31 93 ALA A CA 1
ATOM 735 C C . ALA A 1 93 ? 1.943 -3.678 15.624 1.00 93.31 93 ALA A C 1
ATOM 737 O O . ALA A 1 93 ? 2.332 -4.832 15.757 1.00 93.31 93 ALA A O 1
ATOM 738 N N . PHE A 1 94 ? 1.414 -3.259 14.474 1.00 91.38 94 PHE A N 1
ATOM 739 C CA . PHE A 1 94 ? 1.249 -4.119 13.305 1.00 91.38 94 PHE A CA 1
ATOM 740 C C . PHE A 1 94 ? 2.581 -4.661 12.771 1.00 91.38 94 PHE A C 1
ATOM 742 O O . PHE A 1 94 ? 2.660 -5.829 12.399 1.00 91.38 94 PHE A O 1
ATOM 749 N N . PHE A 1 95 ? 3.639 -3.847 12.769 1.00 83.25 95 PHE A N 1
ATOM 750 C CA . PHE A 1 95 ? 4.962 -4.291 12.320 1.00 83.25 95 PHE A CA 1
ATOM 751 C C . PHE A 1 95 ? 5.689 -5.201 13.319 1.00 83.25 95 PHE A C 1
ATOM 753 O O . PHE A 1 95 ? 6.689 -5.808 12.951 1.00 83.25 95 PHE A O 1
ATOM 760 N N . GLU A 1 96 ? 5.180 -5.355 14.543 1.00 87.88 96 GLU A N 1
ATOM 761 C CA . GLU A 1 96 ? 5.676 -6.364 15.488 1.00 87.88 96 GLU A CA 1
ATOM 762 C C . GLU A 1 96 ? 5.164 -7.776 15.139 1.00 87.88 96 GLU A C 1
ATOM 764 O O . GLU A 1 96 ? 5.758 -8.763 15.567 1.00 87.88 96 GLU A O 1
ATOM 769 N N . ASN A 1 97 ? 4.084 -7.890 14.350 1.00 85.62 97 ASN A N 1
ATOM 770 C CA . ASN A 1 97 ? 3.553 -9.164 13.862 1.00 85.62 97 ASN A CA 1
ATOM 771 C C . ASN A 1 97 ? 2.984 -9.043 12.426 1.00 85.62 97 ASN A C 1
ATOM 773 O O . ASN A 1 97 ? 1.774 -8.860 12.232 1.00 85.62 97 ASN A O 1
ATOM 777 N N . PRO A 1 98 ? 3.840 -9.181 11.399 1.00 86.00 98 PRO A N 1
ATOM 778 C CA . PRO A 1 98 ? 3.460 -8.994 10.001 1.00 86.00 98 PRO A CA 1
ATOM 779 C C . PRO A 1 98 ? 2.758 -10.207 9.358 1.00 86.00 98 PRO A C 1
ATOM 781 O O . PRO A 1 98 ? 2.505 -10.182 8.150 1.00 86.00 98 PRO A O 1
ATOM 784 N N . ASP A 1 99 ? 2.384 -11.255 10.104 1.00 91.75 99 ASP A N 1
ATOM 785 C CA . ASP A 1 99 ? 1.814 -12.497 9.545 1.00 91.75 99 ASP A CA 1
ATOM 786 C C . ASP A 1 99 ? 0.575 -12.253 8.676 1.00 91.75 99 ASP A C 1
ATOM 788 O O . ASP A 1 99 ? 0.409 -12.849 7.603 1.00 91.75 99 ASP A O 1
ATOM 792 N N . ARG A 1 100 ? -0.294 -11.328 9.108 1.00 91.94 100 ARG A N 1
ATOM 793 C CA . ARG A 1 100 ? -1.491 -10.931 8.351 1.00 91.94 100 ARG A CA 1
ATOM 794 C C . ARG A 1 100 ? -1.121 -10.290 7.014 1.00 91.94 100 ARG A C 1
ATOM 796 O O . ARG A 1 100 ? -1.763 -10.587 6.006 1.00 91.94 100 ARG A O 1
ATOM 803 N N . LEU A 1 101 ? -0.086 -9.448 6.993 1.00 95.00 101 LEU A N 1
ATOM 804 C CA . LEU A 1 101 ? 0.416 -8.823 5.771 1.00 95.00 101 LEU A CA 1
ATOM 805 C C . LEU A 1 101 ? 1.049 -9.857 4.845 1.00 95.00 101 LEU A C 1
ATOM 807 O O . LEU A 1 101 ? 0.695 -9.914 3.671 1.00 95.00 101 LEU A O 1
ATOM 811 N N . SER A 1 102 ? 1.941 -10.696 5.379 1.00 94.12 102 SER A N 1
ATOM 812 C CA . SER A 1 102 ? 2.620 -11.755 4.626 1.00 94.12 102 SER A CA 1
ATOM 813 C C . SER A 1 102 ? 1.606 -12.693 3.970 1.00 94.12 102 SER A C 1
ATOM 815 O O . SER A 1 102 ? 1.685 -12.967 2.772 1.00 94.12 102 SER A O 1
ATOM 817 N N . THR A 1 103 ? 0.593 -13.124 4.728 1.00 94.81 103 THR A N 1
ATOM 818 C CA . THR A 1 103 ? -0.500 -13.970 4.230 1.00 94.81 103 THR A CA 1
ATOM 819 C C . THR A 1 103 ? -1.279 -13.283 3.112 1.00 94.81 103 THR A C 1
ATOM 821 O O . THR A 1 103 ? -1.532 -13.893 2.071 1.00 94.81 103 THR A O 1
ATOM 824 N N . LEU A 1 104 ? -1.643 -12.010 3.295 1.00 95.31 104 LEU A N 1
ATOM 825 C CA . LEU A 1 104 ? -2.391 -11.264 2.288 1.00 95.31 104 LEU A CA 1
ATOM 826 C C . LEU A 1 104 ? -1.570 -11.067 1.010 1.00 95.31 104 LEU A C 1
ATOM 828 O O . LEU A 1 104 ? -2.073 -11.362 -0.070 1.00 95.31 104 LEU A O 1
ATOM 832 N N . LEU A 1 105 ? -0.310 -10.642 1.117 1.00 96.44 105 LEU A N 1
ATOM 833 C CA . LEU A 1 105 ? 0.575 -10.429 -0.031 1.00 96.44 105 LEU A CA 1
ATOM 834 C C . LEU A 1 105 ? 0.845 -11.718 -0.808 1.00 96.44 105 LEU A C 1
ATOM 836 O O . LEU A 1 105 ? 0.790 -11.708 -2.037 1.00 96.44 105 LEU A O 1
ATOM 840 N N . LYS A 1 106 ? 1.052 -12.844 -0.116 1.00 96.38 106 LYS A N 1
ATOM 841 C CA . LYS A 1 106 ? 1.150 -14.168 -0.754 1.00 96.38 106 LYS A CA 1
ATOM 842 C C . LYS A 1 106 ? -0.130 -14.530 -1.511 1.00 96.38 106 LYS A C 1
ATOM 844 O O . LYS A 1 106 ? -0.046 -15.084 -2.602 1.00 96.38 106 LYS A O 1
ATOM 849 N N . LYS A 1 107 ? -1.302 -14.200 -0.956 1.00 96.38 107 LYS A N 1
ATOM 850 C CA . LYS A 1 107 ? -2.605 -14.466 -1.582 1.00 96.38 107 LYS A CA 1
ATOM 851 C C . LYS A 1 107 ? -2.862 -13.593 -2.814 1.00 96.38 107 LYS A C 1
ATOM 853 O O . LYS A 1 107 ? -3.340 -14.116 -3.815 1.00 96.38 107 LYS A O 1
ATOM 858 N N . VAL A 1 108 ? -2.605 -12.282 -2.744 1.00 96.25 108 VAL A N 1
ATOM 859 C CA . VAL A 1 108 ? -2.882 -11.362 -3.868 1.00 96.25 108 VAL A CA 1
ATOM 860 C C . VAL A 1 108 ? -1.823 -11.449 -4.967 1.00 96.25 108 VAL A C 1
ATOM 862 O O . VAL A 1 108 ? -2.145 -11.272 -6.140 1.00 96.25 108 VAL A O 1
ATOM 865 N N . GLY A 1 109 ? -0.577 -11.761 -4.604 1.00 97.69 109 GLY A N 1
ATOM 866 C CA . GLY A 1 109 ? 0.553 -11.862 -5.521 1.00 97.69 109 GLY A CA 1
ATOM 867 C C . GLY A 1 109 ? 1.177 -10.514 -5.894 1.00 97.69 109 GLY A C 1
ATOM 868 O O . GLY A 1 109 ? 0.769 -9.450 -5.420 1.00 97.69 109 GLY A O 1
ATOM 869 N N . LYS A 1 110 ? 2.197 -10.578 -6.756 1.00 97.56 110 LYS A N 1
ATOM 870 C CA . LYS A 1 110 ? 2.951 -9.412 -7.236 1.00 97.56 110 LYS A CA 1
ATOM 871 C C . LYS A 1 110 ? 2.095 -8.483 -8.103 1.00 97.56 110 LYS A C 1
ATOM 873 O O . LYS A 1 110 ? 1.204 -8.990 -8.790 1.00 97.56 110 LYS A O 1
ATOM 878 N N . PRO A 1 111 ? 2.417 -7.178 -8.171 1.00 97.56 111 PRO A N 1
ATOM 879 C CA . PRO A 1 111 ? 1.760 -6.229 -9.066 1.00 97.56 111 PRO A CA 1
ATOM 880 C C . PRO A 1 111 ? 1.569 -6.740 -10.504 1.00 97.56 111 PRO A C 1
ATOM 882 O O . PRO A 1 111 ? 2.511 -7.187 -11.164 1.00 97.56 111 PRO A O 1
ATOM 885 N N . ALA A 1 112 ? 0.336 -6.631 -10.997 1.00 95.94 112 ALA A N 1
ATOM 886 C CA . ALA A 1 112 ? -0.108 -6.983 -12.349 1.00 95.94 112 ALA A CA 1
ATOM 887 C C . ALA A 1 112 ? -0.589 -5.753 -13.151 1.00 95.94 112 ALA A C 1
ATOM 889 O O . ALA A 1 112 ? -1.294 -5.892 -14.151 1.00 95.94 112 ALA A O 1
ATOM 890 N N . TYR A 1 113 ? -0.204 -4.556 -12.704 1.00 93.69 113 TYR A N 1
ATOM 891 C CA . TYR A 1 113 ? -0.411 -3.270 -13.374 1.00 93.69 113 TYR A CA 1
ATOM 892 C C . TYR A 1 113 ? 0.925 -2.685 -13.866 1.00 93.69 113 TYR A C 1
ATOM 894 O O . TYR A 1 113 ? 2.007 -3.088 -13.409 1.00 93.69 113 TYR A O 1
ATOM 902 N N . HIS A 1 114 ? 0.853 -1.711 -14.774 1.00 92.31 114 HIS A N 1
ATOM 903 C CA . HIS A 1 114 ? 2.001 -0.901 -15.189 1.00 92.31 114 HIS A CA 1
ATOM 904 C C . HIS A 1 114 ? 2.164 0.272 -14.203 1.00 92.31 114 HIS A C 1
ATOM 906 O O . HIS A 1 114 ? 1.162 0.895 -13.866 1.00 92.31 114 HIS A O 1
ATOM 912 N N . PRO A 1 115 ? 3.363 0.597 -13.678 1.00 93.31 115 PRO A N 1
ATOM 913 C CA . PRO A 1 115 ? 3.530 1.590 -12.608 1.00 93.31 115 PRO A CA 1
ATOM 914 C C . PRO A 1 115 ? 3.432 3.040 -13.123 1.00 93.31 115 PRO A C 1
ATOM 916 O O . PRO A 1 115 ? 4.228 3.909 -12.761 1.00 93.31 115 PRO A O 1
ATOM 919 N N . THR A 1 116 ? 2.422 3.323 -13.947 1.00 90.31 116 THR A N 1
ATOM 920 C CA . THR A 1 116 ? 2.156 4.618 -14.577 1.00 90.31 116 THR A CA 1
ATOM 921 C C . THR A 1 116 ? 2.086 5.740 -13.549 1.00 90.31 116 THR A C 1
ATOM 923 O O . THR A 1 116 ? 2.603 6.830 -13.787 1.00 90.31 116 THR A O 1
ATOM 926 N N . TYR A 1 117 ? 1.472 5.478 -12.389 1.00 90.44 117 TYR A N 1
ATOM 927 C CA . TYR A 1 117 ? 1.339 6.463 -11.314 1.00 90.44 117 TYR A CA 1
ATOM 928 C C . TYR A 1 117 ? 2.700 6.960 -10.806 1.00 90.44 117 TYR A C 1
ATOM 930 O O . TYR A 1 117 ? 2.819 8.128 -10.435 1.00 90.44 117 TYR A O 1
ATOM 938 N N . MET A 1 118 ? 3.707 6.079 -10.781 1.00 91.69 118 MET A N 1
ATOM 939 C CA . MET A 1 118 ? 5.055 6.397 -10.333 1.00 91.69 118 MET A CA 1
ATOM 940 C C . MET A 1 118 ? 5.820 7.060 -11.471 1.00 91.69 118 MET A C 1
ATOM 942 O O . MET A 1 118 ? 6.319 8.162 -11.283 1.00 91.69 118 MET A O 1
ATOM 946 N N . ILE A 1 119 ? 5.818 6.468 -12.669 1.00 88.62 119 ILE A N 1
ATOM 947 C CA . ILE A 1 119 ? 6.494 7.025 -13.853 1.00 88.62 119 ILE A CA 1
ATOM 948 C C . ILE A 1 119 ? 6.057 8.477 -14.106 1.00 88.62 119 ILE A C 1
ATOM 950 O O . ILE A 1 119 ? 6.895 9.362 -14.239 1.00 88.62 119 ILE A O 1
ATOM 954 N N . GLN A 1 120 ? 4.751 8.767 -14.068 1.00 83.56 120 GLN A N 1
ATOM 955 C CA . GLN A 1 120 ? 4.216 10.125 -14.259 1.00 83.56 120 GLN A CA 1
ATOM 956 C C . GLN A 1 120 ? 4.559 11.108 -13.126 1.00 83.56 120 GLN A C 1
ATOM 958 O O . GLN A 1 120 ? 4.340 12.311 -13.274 1.00 83.56 120 GLN A O 1
ATOM 963 N N . HIS A 1 121 ? 5.053 10.622 -11.987 1.00 82.44 121 HIS A N 1
ATOM 964 C CA . HIS A 1 121 ? 5.517 11.459 -10.884 1.00 82.44 121 HIS A CA 1
ATOM 965 C C . HIS A 1 121 ? 6.975 11.911 -11.055 1.00 82.44 121 HIS A C 1
ATOM 967 O O . HIS A 1 121 ? 7.348 12.947 -10.508 1.00 82.44 121 HIS A O 1
ATOM 973 N N . GLY A 1 122 ? 7.788 11.145 -11.788 1.00 73.38 122 GLY A N 1
ATOM 974 C CA . GLY A 1 122 ? 9.210 11.417 -11.991 1.00 73.38 122 GLY A CA 1
ATOM 975 C C . GLY A 1 122 ? 9.484 12.685 -12.793 1.00 73.38 122 GLY A C 1
ATOM 976 O O . GLY A 1 122 ? 8.730 13.051 -13.701 1.00 73.38 122 GLY A O 1
ATOM 977 N N . THR A 1 123 ? 10.593 13.359 -12.480 1.00 65.69 123 THR A N 1
ATOM 978 C CA . THR A 1 123 ? 11.013 14.567 -13.202 1.00 65.69 123 THR A CA 1
ATOM 979 C C . THR A 1 123 ? 11.592 14.245 -14.580 1.00 65.69 123 THR A C 1
ATOM 981 O O . THR A 1 123 ? 11.609 15.128 -15.439 1.00 65.69 123 THR A O 1
ATOM 984 N N . GLY A 1 124 ? 11.976 12.987 -14.846 1.00 58.09 124 GLY A N 1
ATOM 985 C CA . GLY A 1 124 ? 12.407 12.524 -16.172 1.00 58.09 124 GLY A CA 1
ATOM 986 C C . GLY A 1 124 ? 11.339 12.704 -17.256 1.00 58.09 124 GLY A C 1
ATOM 987 O O . GLY A 1 124 ? 11.649 12.961 -18.419 1.00 58.09 124 GLY A O 1
ATOM 988 N N . THR A 1 125 ? 10.063 12.704 -16.865 1.00 53.31 125 THR A N 1
ATOM 989 C CA . THR A 1 125 ? 8.952 13.000 -17.781 1.00 53.31 125 THR A CA 1
ATOM 990 C C . THR A 1 125 ? 8.933 14.452 -18.273 1.00 53.31 125 THR A C 1
ATOM 992 O O . THR A 1 125 ? 8.411 14.719 -19.358 1.00 53.31 125 THR A O 1
ATOM 995 N N . PHE A 1 126 ? 9.552 15.374 -17.526 1.00 57.34 126 PHE A N 1
ATOM 996 C CA . PHE A 1 126 ? 9.671 16.791 -17.875 1.00 57.34 126 PHE A CA 1
ATOM 997 C C . PHE A 1 126 ? 10.930 17.102 -18.697 1.00 57.34 126 PHE A C 1
ATOM 999 O O . PHE A 1 126 ? 10.956 18.115 -19.390 1.00 57.34 126 PHE A O 1
ATOM 1006 N N . THR A 1 127 ? 11.964 16.252 -18.647 1.00 56.03 127 THR A N 1
ATOM 1007 C CA . THR A 1 127 ? 13.254 16.485 -19.329 1.00 56.03 127 THR A CA 1
ATOM 1008 C C . THR A 1 127 ? 13.376 15.792 -20.690 1.00 56.03 127 THR A C 1
ATOM 1010 O O . THR A 1 127 ? 14.389 15.951 -21.364 1.00 56.03 127 THR A O 1
ATOM 1013 N N . GLY A 1 128 ? 12.352 15.054 -21.133 1.00 51.88 128 GLY A N 1
ATOM 1014 C CA . GLY A 1 128 ? 12.280 14.474 -22.482 1.00 51.88 128 GLY A CA 1
ATOM 1015 C C . GLY A 1 128 ? 13.112 13.204 -22.704 1.00 51.88 128 GLY A C 1
ATOM 1016 O O . GLY A 1 128 ? 12.976 12.576 -23.752 1.00 51.88 128 GLY A O 1
ATOM 1017 N N . ASN A 1 129 ? 13.903 12.771 -21.717 1.00 48.78 129 ASN A N 1
ATOM 1018 C CA . ASN A 1 129 ? 14.632 11.501 -21.739 1.00 48.78 129 ASN A CA 1
ATOM 1019 C C . ASN A 1 129 ? 13.702 10.345 -21.350 1.00 48.78 129 ASN A C 1
ATOM 1021 O O . ASN A 1 129 ? 13.826 9.769 -20.274 1.00 48.78 129 ASN A O 1
ATOM 1025 N N . LYS A 1 130 ? 12.755 10.015 -22.229 1.00 51.66 130 LYS A N 1
ATOM 1026 C CA . LYS A 1 130 ? 11.937 8.810 -22.078 1.00 51.66 130 LYS A CA 1
ATOM 1027 C C . LYS A 1 130 ? 12.746 7.616 -22.560 1.00 51.66 130 LYS A C 1
ATOM 1029 O O . LYS A 1 130 ? 13.005 7.485 -23.759 1.00 51.66 130 LYS A O 1
ATOM 1034 N N . THR A 1 131 ? 13.138 6.734 -21.648 1.00 53.66 131 THR A N 1
ATOM 1035 C CA . THR A 1 131 ? 13.409 5.359 -22.081 1.00 53.66 131 THR A CA 1
ATOM 1036 C C . THR A 1 131 ? 12.072 4.743 -22.487 1.00 53.66 131 THR A C 1
ATOM 1038 O O . THR A 1 131 ? 11.022 5.215 -22.062 1.00 53.66 131 THR A O 1
ATOM 1041 N N . LYS A 1 132 ? 12.079 3.745 -23.377 1.00 53.12 132 LYS A N 1
ATOM 1042 C CA . LYS A 1 132 ? 10.876 3.340 -24.125 1.00 53.12 132 LYS A CA 1
ATOM 1043 C C . LYS A 1 132 ? 9.656 3.009 -23.240 1.00 53.12 132 LYS A C 1
ATOM 1045 O O . LYS A 1 132 ? 8.551 3.200 -23.725 1.00 53.12 132 LYS A O 1
ATOM 1050 N N . ASP A 1 133 ? 9.869 2.635 -21.969 1.00 67.31 133 ASP A N 1
ATOM 1051 C CA . ASP A 1 133 ? 8.821 2.397 -20.962 1.00 67.31 133 ASP A CA 1
ATOM 1052 C C . ASP A 1 133 ? 9.170 2.893 -19.529 1.00 67.31 133 ASP A C 1
ATOM 1054 O O . ASP A 1 133 ? 8.437 2.597 -18.591 1.00 67.31 133 ASP A O 1
ATOM 1058 N N . ASP A 1 134 ? 10.289 3.608 -19.320 1.00 78.25 134 ASP A N 1
ATOM 1059 C CA . ASP A 1 134 ? 10.795 4.058 -17.995 1.00 78.25 134 ASP A CA 1
ATOM 1060 C C . ASP A 1 134 ? 10.939 2.959 -16.917 1.00 78.25 134 ASP A C 1
ATOM 1062 O O . ASP A 1 134 ? 10.993 3.227 -15.711 1.00 78.25 134 ASP A O 1
ATOM 1066 N N . LEU A 1 135 ? 11.084 1.707 -17.365 1.00 87.69 135 LEU A N 1
ATOM 1067 C CA . LEU A 1 135 ? 11.337 0.526 -16.539 1.00 87.69 135 LEU A CA 1
ATOM 1068 C C . LEU A 1 135 ? 12.796 0.054 -16.623 1.00 87.69 135 LEU A C 1
ATOM 1070 O O . LEU A 1 135 ? 13.484 0.248 -17.627 1.00 87.69 135 LEU A O 1
ATOM 1074 N N . VAL A 1 136 ? 13.256 -0.620 -15.570 1.00 89.00 136 VAL A N 1
ATOM 1075 C CA . VAL A 1 136 ? 14.578 -1.257 -15.500 1.00 89.00 136 VAL A CA 1
ATOM 1076 C C . VAL A 1 136 ? 14.678 -2.400 -16.522 1.00 89.00 136 VAL A C 1
ATOM 1078 O O . VAL A 1 136 ? 13.817 -3.279 -16.587 1.00 89.00 136 VAL A O 1
ATOM 1081 N N . LEU A 1 137 ? 15.758 -2.415 -17.312 1.00 87.19 137 LEU A N 1
ATOM 1082 C CA . LEU A 1 137 ? 16.051 -3.498 -18.258 1.00 87.19 137 LEU A CA 1
ATOM 1083 C C . LEU A 1 137 ? 16.334 -4.814 -17.520 1.00 87.19 137 LEU A C 1
ATOM 1085 O O . LEU A 1 137 ? 17.051 -4.823 -16.523 1.00 87.19 137 LEU A O 1
ATOM 1089 N N . ASN A 1 138 ? 15.830 -5.931 -18.055 1.00 88.44 138 ASN A N 1
ATOM 1090 C CA . ASN A 1 138 ? 15.982 -7.273 -17.472 1.00 88.44 138 ASN A CA 1
ATOM 1091 C C . ASN A 1 138 ? 15.469 -7.382 -16.022 1.00 88.44 138 ASN A C 1
ATOM 1093 O O . ASN A 1 138 ? 16.011 -8.151 -15.230 1.00 88.44 138 ASN A O 1
ATOM 1097 N N . PHE A 1 139 ? 14.437 -6.607 -15.668 1.00 92.62 139 PHE A N 1
ATOM 1098 C CA . PHE A 1 139 ? 13.775 -6.714 -14.371 1.00 92.62 139 PHE A CA 1
ATOM 1099 C C . PHE A 1 139 ? 13.248 -8.140 -14.148 1.00 92.62 139 PHE A C 1
ATOM 1101 O O . PHE A 1 139 ? 12.484 -8.651 -14.967 1.00 92.62 139 PHE A O 1
ATOM 1108 N N . ASP A 1 140 ? 13.646 -8.766 -13.037 1.00 96.25 140 ASP A N 1
ATOM 1109 C CA . ASP A 1 140 ? 13.174 -10.090 -12.625 1.00 96.25 140 ASP A CA 1
ATOM 1110 C C . ASP A 1 140 ? 12.005 -9.933 -11.637 1.00 96.25 140 ASP A C 1
ATOM 1112 O O . ASP A 1 140 ? 12.220 -9.663 -10.448 1.00 96.25 140 ASP A O 1
ATOM 1116 N N . PRO A 1 141 ? 10.752 -10.076 -12.104 1.00 95.81 141 PRO A N 1
ATOM 1117 C CA . PRO A 1 141 ? 9.588 -9.804 -11.282 1.00 95.81 141 PRO A CA 1
ATOM 1118 C C . PRO A 1 141 ? 9.394 -10.807 -10.147 1.00 95.81 141 PRO A C 1
ATOM 1120 O O . PRO A 1 141 ? 8.781 -10.434 -9.149 1.00 95.81 141 PRO A O 1
ATOM 1123 N N . GLU A 1 142 ? 9.869 -12.045 -10.300 1.00 97.56 142 GLU A N 1
ATOM 1124 C CA . GLU A 1 142 ? 9.701 -13.106 -9.303 1.00 97.56 142 GLU A CA 1
ATOM 1125 C C . GLU A 1 142 ? 10.741 -12.966 -8.199 1.00 97.56 142 GLU A C 1
ATOM 1127 O O . GLU A 1 142 ? 10.397 -12.994 -7.015 1.00 97.56 142 GLU A O 1
ATOM 1132 N N . LYS A 1 143 ? 12.003 -12.727 -8.576 1.00 97.50 143 LYS A N 1
ATOM 1133 C CA . LYS A 1 143 ? 13.077 -12.469 -7.614 1.00 97.50 143 LYS A CA 1
ATOM 1134 C C . LYS A 1 143 ? 12.746 -11.271 -6.730 1.00 97.50 143 LYS A C 1
ATOM 1136 O O . LYS A 1 143 ? 12.798 -11.383 -5.510 1.00 97.50 143 LYS A O 1
ATOM 1141 N N . VAL A 1 144 ? 12.362 -10.149 -7.335 1.00 97.12 144 VAL A N 1
ATOM 1142 C CA . VAL A 1 144 ? 12.056 -8.928 -6.578 1.00 97.12 144 VAL A CA 1
ATOM 1143 C C . VAL A 1 144 ? 10.816 -9.118 -5.709 1.00 97.12 144 VAL A C 1
ATOM 1145 O O . VAL A 1 144 ? 10.785 -8.655 -4.574 1.00 97.12 144 VAL A O 1
ATOM 1148 N N . TRP A 1 145 ? 9.801 -9.845 -6.184 1.00 97.88 145 TRP A N 1
ATOM 1149 C CA . TRP A 1 145 ? 8.636 -10.132 -5.349 1.00 97.88 145 TRP A CA 1
ATOM 1150 C C . TRP A 1 145 ? 8.995 -10.982 -4.130 1.00 97.88 145 TRP A C 1
ATOM 1152 O O . TRP A 1 145 ? 8.530 -10.706 -3.024 1.00 97.88 145 TRP A O 1
ATOM 1162 N N . LYS A 1 146 ? 9.867 -11.976 -4.313 1.00 96.81 146 LYS A N 1
ATOM 1163 C CA . LYS A 1 146 ? 10.398 -12.777 -3.214 1.00 96.81 146 LYS A CA 1
ATOM 1164 C C . LYS A 1 146 ? 11.159 -11.915 -2.203 1.00 96.81 146 LYS A C 1
ATOM 1166 O O . LYS A 1 146 ? 10.916 -12.062 -1.013 1.00 96.81 146 LYS A O 1
ATOM 1171 N N . GLU A 1 147 ? 12.009 -10.993 -2.657 1.00 96.50 147 GLU A N 1
ATOM 1172 C CA . GLU A 1 147 ? 12.728 -10.059 -1.775 1.00 96.50 147 GLU A CA 1
ATOM 1173 C C . GLU A 1 147 ? 11.766 -9.205 -0.930 1.00 96.50 147 GLU A C 1
ATOM 1175 O O . GLU A 1 147 ? 11.982 -9.045 0.270 1.00 96.50 147 GLU A O 1
ATOM 1180 N N . ILE A 1 148 ? 10.665 -8.723 -1.521 1.00 96.00 148 ILE A N 1
ATOM 1181 C CA . ILE A 1 148 ? 9.619 -7.999 -0.781 1.00 96.00 148 ILE A CA 1
ATOM 1182 C C . ILE A 1 148 ? 8.964 -8.889 0.282 1.00 96.00 148 ILE A C 1
ATOM 1184 O O . ILE A 1 148 ? 8.755 -8.435 1.403 1.00 96.00 148 ILE A O 1
ATOM 1188 N N . LEU A 1 149 ? 8.636 -10.144 -0.041 1.00 95.12 149 LEU A N 1
ATOM 1189 C CA . LEU A 1 149 ? 8.012 -11.073 0.909 1.00 95.12 149 LEU A CA 1
ATOM 1190 C C . LEU A 1 149 ? 8.959 -11.515 2.035 1.00 95.12 149 LEU A C 1
ATOM 1192 O O . LEU A 1 149 ? 8.501 -11.735 3.156 1.00 95.12 149 LEU A O 1
ATOM 1196 N N . ASP A 1 150 ? 10.247 -11.671 1.739 1.00 93.19 150 ASP A N 1
ATOM 1197 C CA . ASP A 1 150 ? 11.266 -12.062 2.715 1.00 93.19 150 ASP A CA 1
ATOM 1198 C C . ASP A 1 150 ? 11.594 -10.915 3.678 1.00 93.19 150 ASP A C 1
ATOM 1200 O O . ASP A 1 150 ? 11.834 -11.164 4.853 1.00 93.19 150 ASP A O 1
ATOM 1204 N N . GLY A 1 151 ? 11.530 -9.659 3.222 1.00 88.62 151 GLY A N 1
ATOM 1205 C CA . GLY A 1 151 ? 11.714 -8.479 4.075 1.00 88.62 151 GLY A CA 1
ATOM 1206 C C . GLY A 1 151 ? 10.593 -8.236 5.097 1.00 88.62 151 GLY A C 1
ATOM 1207 O O . GLY A 1 151 ? 10.665 -7.269 5.852 1.00 88.62 151 GLY A O 1
ATOM 1208 N N . LEU A 1 152 ? 9.552 -9.075 5.102 1.00 82.19 152 LEU A N 1
ATOM 1209 C CA . LEU A 1 152 ? 8.442 -9.044 6.060 1.00 82.19 152 LEU A CA 1
ATOM 1210 C C . LEU A 1 152 ? 8.565 -10.110 7.159 1.00 82.19 152 LEU A C 1
ATOM 1212 O O . LEU A 1 152 ? 7.619 -10.259 7.927 1.00 82.19 152 LEU A O 1
ATOM 1216 N N . GLN A 1 153 ? 9.647 -10.893 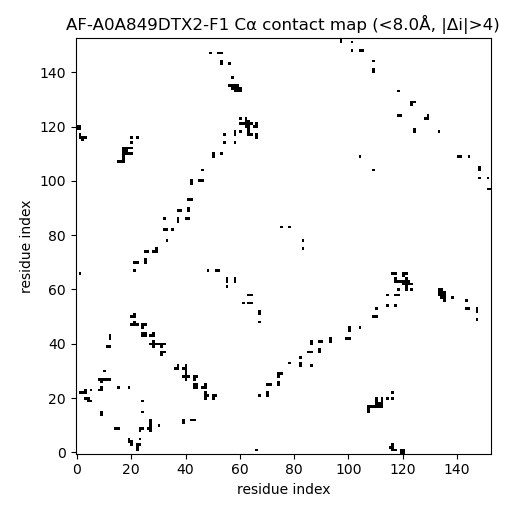7.181 1.00 64.81 153 GLN A N 1
ATOM 1217 C CA . GLN A 1 153 ? 9.928 -11.935 8.181 1.00 64.81 153 GLN A CA 1
ATOM 1218 C C . GLN A 1 153 ? 10.840 -11.390 9.280 1.00 64.81 153 GLN A C 1
ATOM 1220 O O . GLN A 1 153 ? 10.655 -11.822 10.437 1.00 64.81 153 GLN A O 1
#

Sequence (153 aa):
NLKTETEVELKEVSEITNRNNPVDIFKLVRLKIEQEKYDDAVLAFGVGTGYGMYDMLRVADNTAHQALRVMQRNAGTGLSQDKQDKFQTTLKAFFENPDRLSTLLKKVGKPAYHPTYMIQHGTGTFTGNKTKDDLVLNFDPEKVWKEILDGLQ

pLDDT: mean 89.69, std 12.21, range [48.78, 98.44]

Solvent-accessible surface area (backbone atoms only — not comparable to full-atom values): 8713 Å² total; per-residue (Å²): 125,78,52,69,94,62,96,72,80,63,86,52,72,88,71,63,46,26,66,60,50,42,61,45,31,36,51,34,20,29,53,23,47,77,70,67,38,43,72,56,15,41,47,30,44,50,52,25,47,53,51,38,55,54,44,48,73,39,36,56,52,72,65,11,47,53,44,50,61,49,46,61,51,55,42,55,61,92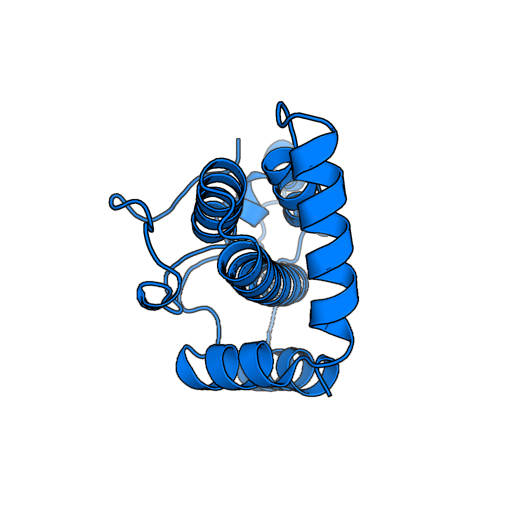,58,55,69,68,58,51,52,52,42,53,52,52,41,58,58,42,72,77,57,35,62,68,51,54,53,48,48,67,70,46,45,66,79,70,58,79,65,54,43,34,56,67,54,15,62,52,73,77,68,70,69,71,53,101,79,48,51,42,83,88,65,54,71,66,62,53,45,48,53,58,60,58,75,59,113